Protein AF-A0A2H0FQJ5-F1 (afdb_monomer_lite)

Radius of gyration: 22.1 Å; chains: 1; bounding box: 60×19×73 Å

Sequence (142 aa):
MQPKHYFESTSKLEKLYFILNYQVGSLTLYAGLYFFPMLFLVILIGAEILFTPFIIYVLVLENKKGWIISFIILVLLPSVLILVFVSQYFMLILFPFYLYCFILRFEAKSWLTEKRARNELIMQKIRSENEKKNLENFIVLR

Secondary structure (DSSP, 8-state):
--HHHHHHHHHHHHHHHHHHHHHHHHGGGGGGGGT-HHHHHHHHHHHHHHHHHHHHHHHHHTT-HHHHHHHIIIIIHHHHHHHHH-GGGGGGGHHHHHHHHHHHHHHHHHHHHHHHHHHHHHHHHHHHHHHHHHHHHHHHT-

pLDDT: mean 81.73, std 8.46, range [49.94, 91.88]

Structure (mmCIF, N/CA/C/O backbone):
data_AF-A0A2H0FQJ5-F1
#
_entry.id   AF-A0A2H0FQJ5-F1
#
loop_
_atom_site.group_PDB
_atom_site.id
_atom_site.type_symbol
_atom_site.label_atom_id
_atom_site.label_alt_id
_atom_site.label_comp_id
_atom_site.label_asym_id
_atom_site.label_entity_id
_atom_site.label_seq_id
_atom_site.pdbx_PDB_ins_code
_atom_site.Cartn_x
_atom_site.Cartn_y
_atom_site.Cartn_z
_atom_site.occupancy
_atom_site.B_iso_or_equiv
_atom_site.auth_seq_id
_atom_site.auth_comp_id
_atom_site.auth_asym_id
_atom_site.auth_atom_id
_atom_site.pdbx_PDB_model_num
ATOM 1 N N . MET A 1 1 ? -25.257 -5.547 15.736 1.00 49.94 1 MET A N 1
ATOM 2 C CA . MET A 1 1 ? -24.118 -5.713 14.798 1.00 49.94 1 MET A CA 1
ATOM 3 C C . MET A 1 1 ? -22.876 -6.059 15.605 1.00 49.94 1 MET A C 1
ATOM 5 O O . MET A 1 1 ? -22.612 -5.373 16.581 1.00 49.94 1 MET A O 1
ATOM 9 N N . GLN A 1 2 ? -22.193 -7.166 15.296 1.00 51.84 2 GLN A N 1
ATOM 10 C CA . GLN A 1 2 ? -21.199 -7.756 16.203 1.00 51.84 2 GLN A CA 1
ATOM 11 C C . GLN A 1 2 ? -19.845 -7.013 16.196 1.00 51.84 2 GLN A C 1
ATOM 13 O O . GLN A 1 2 ? -19.318 -6.733 15.118 1.00 51.84 2 GLN A O 1
ATOM 18 N N . PRO A 1 3 ? -19.226 -6.777 17.371 1.00 59.97 3 PRO A N 1
ATOM 19 C CA . PRO A 1 3 ? -17.935 -6.087 17.503 1.00 59.97 3 PRO A CA 1
ATOM 20 C C . PRO A 1 3 ? -16.798 -6.786 16.736 1.00 59.97 3 PRO A C 1
ATOM 22 O O . PRO A 1 3 ? -15.869 -6.133 16.272 1.00 59.97 3 PRO A O 1
ATOM 25 N N . LYS A 1 4 ? -16.902 -8.104 16.525 1.00 61.19 4 LYS A N 1
ATOM 26 C CA . LYS A 1 4 ? -15.883 -8.939 15.870 1.00 61.19 4 LYS A CA 1
ATOM 27 C C . LYS A 1 4 ? -15.527 -8.481 14.446 1.00 61.19 4 LYS A C 1
ATOM 29 O O . LYS A 1 4 ? -14.355 -8.472 14.085 1.00 61.19 4 LYS A O 1
ATOM 34 N N . HIS A 1 5 ? -16.516 -8.031 13.670 1.00 60.12 5 HIS A N 1
ATOM 35 C CA . HIS A 1 5 ? -16.304 -7.584 12.288 1.00 60.12 5 HIS A CA 1
ATOM 36 C C . HIS A 1 5 ? -15.494 -6.272 12.210 1.00 60.12 5 HIS A C 1
ATOM 38 O O . HIS A 1 5 ? -14.726 -6.055 11.270 1.00 60.12 5 HIS A O 1
ATOM 44 N N . TYR A 1 6 ? -15.614 -5.400 13.219 1.00 63.62 6 TYR A N 1
ATOM 45 C CA . TYR A 1 6 ? -14.861 -4.143 13.277 1.00 63.62 6 TYR A CA 1
ATOM 46 C C . TYR A 1 6 ? -13.365 -4.399 13.473 1.00 63.62 6 TYR A C 1
ATOM 48 O O . TYR A 1 6 ? -12.555 -3.867 12.713 1.00 63.62 6 TYR A O 1
ATOM 56 N N . PHE A 1 7 ? -13.013 -5.274 14.421 1.00 65.25 7 PHE A N 1
ATOM 57 C CA . PHE A 1 7 ? -11.621 -5.612 14.737 1.00 65.25 7 PHE A CA 1
ATOM 58 C C . PHE A 1 7 ? -10.906 -6.361 13.605 1.00 65.25 7 PHE A C 1
ATOM 60 O O . PHE A 1 7 ? -9.726 -6.117 13.340 1.00 65.25 7 PHE A O 1
ATOM 67 N N . GLU A 1 8 ? -11.616 -7.242 12.896 1.00 71.69 8 GLU A N 1
ATOM 68 C CA . GLU A 1 8 ? -11.029 -7.995 11.785 1.00 71.69 8 GLU A CA 1
ATOM 69 C C . GLU A 1 8 ? -10.625 -7.074 10.625 1.00 71.69 8 GLU A C 1
ATOM 71 O O . GLU A 1 8 ? -9.536 -7.192 10.060 1.00 71.69 8 GLU A O 1
ATOM 76 N N . SER A 1 9 ? -11.478 -6.105 10.301 1.00 70.75 9 SER A N 1
ATOM 77 C CA . SER A 1 9 ? -11.210 -5.168 9.213 1.00 70.75 9 SER A CA 1
ATOM 78 C C . SER A 1 9 ? -10.101 -4.158 9.549 1.00 70.75 9 SER A C 1
ATOM 80 O O . SER A 1 9 ? -9.293 -3.834 8.681 1.00 70.75 9 SER A O 1
ATOM 82 N N . THR A 1 10 ? -9.972 -3.719 10.810 1.00 76.25 10 THR A N 1
ATOM 83 C CA . THR A 1 10 ? -8.807 -2.924 11.243 1.00 76.25 10 THR A CA 1
ATOM 84 C C . THR A 1 10 ? -7.504 -3.707 11.134 1.00 76.25 10 THR A C 1
ATOM 86 O O . THR A 1 10 ? -6.527 -3.164 10.632 1.00 76.25 10 THR A O 1
ATOM 89 N N . SER A 1 11 ? -7.490 -4.994 11.504 1.00 80.38 11 SER A N 1
ATOM 90 C CA . SER A 1 11 ? -6.290 -5.836 11.386 1.00 80.38 11 SER A CA 1
ATOM 91 C C . SER A 1 11 ? -5.817 -5.981 9.933 1.00 80.38 11 SER A C 1
ATOM 93 O O . SER A 1 11 ? -4.618 -5.942 9.656 1.00 80.38 11 SER A O 1
ATOM 95 N N . LYS A 1 12 ? -6.747 -6.112 8.979 1.00 82.75 12 LYS A N 1
ATOM 96 C CA . LYS A 1 12 ? -6.416 -6.210 7.546 1.00 82.75 12 LYS A CA 1
ATOM 97 C C . LYS A 1 12 ? -5.828 -4.903 6.996 1.00 82.75 12 LYS A C 1
ATOM 99 O O . LYS A 1 12 ? -4.844 -4.954 6.262 1.00 82.75 12 LYS A O 1
ATOM 104 N N . LEU A 1 13 ? -6.362 -3.749 7.402 1.00 81.12 13 LEU A N 1
ATOM 105 C CA . LEU A 1 13 ? -5.799 -2.429 7.082 1.00 81.12 13 LEU A CA 1
ATOM 106 C C . LEU A 1 13 ? -4.403 -2.217 7.681 1.00 81.12 13 LEU A C 1
ATOM 108 O O . LEU A 1 13 ? -3.527 -1.683 7.006 1.00 81.12 13 LEU A O 1
ATOM 112 N N . GLU A 1 14 ? -4.167 -2.665 8.916 1.00 84.25 14 GLU A N 1
ATOM 113 C CA . GLU A 1 14 ? -2.834 -2.606 9.534 1.00 84.25 14 GLU A CA 1
ATOM 114 C C . GLU A 1 14 ? -1.819 -3.440 8.755 1.00 84.25 14 GLU A C 1
ATOM 116 O O . GLU A 1 14 ? -0.717 -2.964 8.483 1.00 84.25 14 GLU A O 1
ATOM 121 N N . LYS A 1 15 ? -2.207 -4.649 8.327 1.00 84.50 15 LYS A N 1
ATOM 122 C CA . LYS A 1 15 ? -1.373 -5.496 7.463 1.00 84.50 15 LYS A CA 1
ATOM 123 C C . LYS A 1 15 ? -1.077 -4.823 6.124 1.00 84.50 15 LYS A C 1
ATOM 125 O O . LYS A 1 15 ? 0.071 -4.848 5.692 1.00 84.50 15 LYS A O 1
ATOM 130 N N . LEU A 1 16 ? -2.068 -4.186 5.496 1.00 83.69 16 LEU A N 1
ATOM 131 C CA . LEU A 1 16 ? -1.856 -3.413 4.269 1.00 83.69 16 LEU A CA 1
ATOM 132 C C . LEU A 1 16 ? -0.861 -2.273 4.490 1.00 83.69 16 LEU A C 1
ATOM 134 O O . LEU A 1 16 ? 0.091 -2.149 3.730 1.00 83.69 16 LEU A O 1
ATOM 138 N N . TYR A 1 17 ? -1.039 -1.469 5.536 1.00 83.75 17 TYR A N 1
ATOM 139 C CA . TYR A 1 17 ? -0.119 -0.375 5.844 1.00 83.75 17 TYR A CA 1
ATOM 140 C C . TYR A 1 17 ? 1.305 -0.878 6.128 1.00 83.75 17 TYR A C 1
ATOM 142 O O . TYR A 1 17 ? 2.277 -0.271 5.678 1.00 83.75 17 TYR A O 1
ATOM 150 N N . PHE A 1 18 ? 1.442 -2.007 6.826 1.00 83.38 18 PHE A N 1
ATOM 151 C CA . PHE A 1 18 ? 2.733 -2.646 7.072 1.00 83.38 18 PHE A CA 1
ATOM 152 C C . PHE A 1 18 ? 3.408 -3.100 5.770 1.00 83.38 18 PHE A C 1
ATOM 154 O O . PHE A 1 18 ? 4.579 -2.796 5.551 1.00 83.38 18 PHE A O 1
ATOM 161 N N . ILE A 1 19 ? 2.660 -3.754 4.878 1.00 83.00 19 ILE A N 1
ATOM 162 C CA . ILE A 1 19 ? 3.149 -4.180 3.560 1.00 83.00 19 ILE A CA 1
ATOM 163 C C . ILE A 1 19 ? 3.547 -2.968 2.712 1.00 83.00 19 ILE A C 1
ATOM 165 O O . ILE A 1 19 ? 4.638 -2.944 2.157 1.00 83.00 19 ILE A O 1
ATOM 169 N N . LEU A 1 20 ? 2.732 -1.911 2.683 1.00 81.25 20 LEU A N 1
ATOM 170 C CA . LEU A 1 20 ? 3.052 -0.682 1.950 1.00 81.25 20 LEU A CA 1
ATOM 171 C C . LEU A 1 20 ? 4.306 0.013 2.500 1.00 81.25 20 LEU A C 1
ATOM 173 O O . LEU A 1 20 ? 5.125 0.503 1.725 1.00 81.25 20 LEU A O 1
ATOM 177 N N . ASN A 1 21 ? 4.503 0.024 3.823 1.00 81.62 21 ASN A N 1
ATOM 178 C CA . ASN A 1 21 ? 5.750 0.499 4.430 1.00 81.62 21 ASN A CA 1
ATOM 179 C C . ASN A 1 21 ? 6.947 -0.346 4.000 1.00 81.62 21 ASN A C 1
ATOM 181 O O . ASN A 1 21 ? 8.005 0.217 3.729 1.00 81.62 21 ASN A O 1
ATOM 185 N N . TYR A 1 22 ? 6.789 -1.667 3.944 1.00 80.56 22 TYR A N 1
ATOM 186 C CA . TYR A 1 22 ? 7.839 -2.569 3.492 1.00 80.56 22 TYR A CA 1
ATOM 187 C C . TYR A 1 22 ? 8.192 -2.309 2.022 1.00 80.56 22 TYR A C 1
ATOM 189 O O . TYR A 1 22 ? 9.365 -2.134 1.710 1.00 80.56 22 TYR A O 1
ATOM 197 N N . GLN A 1 23 ? 7.191 -2.145 1.151 1.00 76.19 23 GLN A N 1
ATOM 198 C CA . GLN A 1 23 ? 7.370 -1.813 -0.266 1.00 76.19 23 GLN A CA 1
ATOM 199 C C . GLN A 1 23 ? 8.121 -0.488 -0.477 1.00 76.19 23 GLN A C 1
ATOM 201 O O . GLN A 1 23 ? 9.065 -0.406 -1.265 1.00 76.19 23 GLN A O 1
ATOM 206 N N . VAL A 1 24 ? 7.723 0.562 0.246 1.00 74.50 24 VAL A 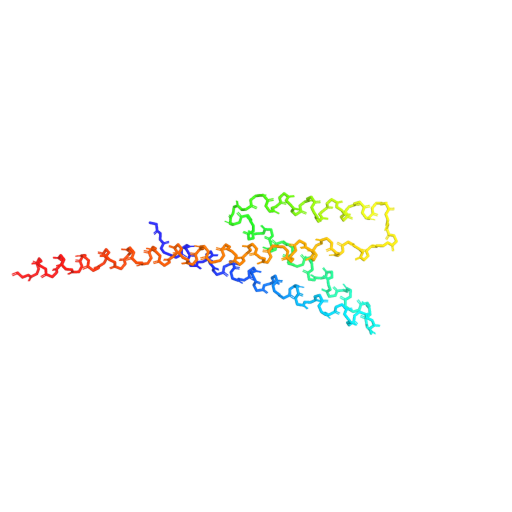N 1
ATOM 207 C CA . VAL A 1 24 ? 8.397 1.869 0.192 1.00 74.50 24 VAL A CA 1
ATOM 208 C C . VAL A 1 24 ? 9.778 1.801 0.852 1.00 74.50 24 VAL A C 1
ATOM 210 O O . VAL A 1 24 ? 10.693 2.504 0.444 1.00 74.50 24 VAL A O 1
ATOM 213 N N . GLY A 1 25 ? 9.972 0.929 1.840 1.00 71.25 25 GLY A N 1
ATOM 214 C CA . GLY A 1 25 ? 11.284 0.630 2.406 1.00 71.25 25 GLY A CA 1
ATOM 215 C C . GLY A 1 25 ? 12.200 -0.048 1.390 1.00 71.25 25 GLY A C 1
ATOM 216 O O . GLY A 1 25 ? 13.353 0.348 1.252 1.00 71.25 25 GLY A O 1
ATOM 217 N N . SER A 1 26 ? 11.691 -0.995 0.599 1.00 69.06 26 SER A N 1
ATOM 218 C CA . SER A 1 26 ? 12.461 -1.668 -0.456 1.00 69.06 26 SER A CA 1
ATOM 219 C C . SER A 1 26 ? 12.893 -0.749 -1.604 1.00 69.06 26 SER A C 1
ATOM 221 O O . SER A 1 26 ? 13.822 -1.093 -2.324 1.00 69.06 26 SER A O 1
ATOM 223 N N . LEU A 1 27 ? 12.337 0.460 -1.727 1.00 68.06 27 LEU A N 1
ATOM 224 C CA . LEU A 1 27 ? 12.900 1.498 -2.602 1.00 68.06 27 LEU A CA 1
ATOM 225 C C . LEU A 1 27 ? 14.321 1.900 -2.179 1.00 68.06 27 LEU A C 1
ATOM 227 O O . LEU A 1 27 ? 15.127 2.252 -3.027 1.00 68.06 27 LEU A O 1
ATOM 231 N N . THR A 1 28 ? 14.682 1.789 -0.897 1.00 67.44 28 THR A N 1
ATOM 232 C CA . THR A 1 28 ? 16.077 2.000 -0.459 1.00 67.44 28 THR A CA 1
ATOM 233 C C . THR A 1 28 ? 17.016 0.890 -0.941 1.00 67.44 28 THR A C 1
ATOM 235 O O . THR A 1 28 ? 18.203 1.133 -1.151 1.00 67.44 28 THR A O 1
ATOM 238 N N . LEU A 1 29 ? 16.479 -0.305 -1.220 1.00 64.12 29 LEU A N 1
ATOM 239 C CA . LEU A 1 29 ? 17.227 -1.420 -1.802 1.00 64.12 29 LEU A CA 1
ATOM 240 C C . LEU A 1 29 ? 17.540 -1.215 -3.292 1.00 64.12 29 LEU A C 1
ATOM 242 O O . LEU A 1 29 ? 18.361 -1.957 -3.828 1.00 64.12 29 LEU A O 1
ATOM 246 N N . TYR A 1 30 ? 16.992 -0.184 -3.951 1.00 66.50 30 TYR A N 1
ATOM 247 C CA . TYR A 1 30 ? 17.447 0.207 -5.293 1.00 66.50 30 TYR A CA 1
ATOM 248 C C . TYR A 1 30 ? 18.935 0.583 -5.318 1.00 66.50 30 TYR A C 1
ATOM 250 O O . TYR A 1 30 ? 19.582 0.408 -6.344 1.00 66.50 30 TYR A O 1
ATOM 258 N N . ALA A 1 31 ? 19.523 1.028 -4.203 1.00 67.50 31 ALA A N 1
ATOM 259 C CA . ALA A 1 31 ? 20.974 1.215 -4.125 1.00 67.50 31 ALA A CA 1
ATOM 260 C C . ALA A 1 31 ? 21.741 -0.120 -4.266 1.00 67.50 31 ALA A C 1
ATOM 262 O O . ALA A 1 31 ? 22.841 -0.157 -4.813 1.00 67.50 31 ALA A O 1
ATOM 263 N N . GLY A 1 32 ? 21.137 -1.234 -3.834 1.00 66.06 32 GLY A N 1
ATOM 264 C CA . GLY A 1 32 ? 21.680 -2.588 -3.965 1.00 66.06 32 GLY A CA 1
ATOM 265 C C . GLY A 1 32 ? 21.660 -3.140 -5.396 1.00 66.06 32 GLY A C 1
ATOM 266 O O . GLY A 1 32 ? 22.479 -4.003 -5.719 1.00 66.06 32 GLY A O 1
ATOM 267 N N . LEU A 1 33 ? 20.807 -2.599 -6.281 1.00 70.75 33 LEU A N 1
ATOM 268 C CA . LEU A 1 33 ? 20.799 -2.941 -7.712 1.00 70.75 33 LEU A CA 1
ATOM 269 C C . LEU A 1 33 ? 22.132 -2.616 -8.394 1.00 70.75 33 LEU A C 1
ATOM 271 O O . LEU A 1 33 ? 22.478 -3.276 -9.367 1.00 70.75 33 LEU A O 1
ATOM 275 N N . TYR A 1 34 ? 22.888 -1.641 -7.884 1.00 71.94 34 TYR A N 1
ATOM 276 C CA . TYR A 1 34 ? 24.208 -1.313 -8.420 1.00 71.94 34 TYR A CA 1
ATOM 277 C C . TYR A 1 34 ? 25.206 -2.471 -8.255 1.00 71.94 34 TYR A C 1
ATOM 279 O O . TYR A 1 34 ? 26.035 -2.705 -9.129 1.00 71.94 34 TYR A O 1
ATOM 287 N N . PHE A 1 35 ? 25.105 -3.219 -7.153 1.00 75.88 35 PHE A N 1
ATOM 288 C CA . PHE A 1 35 ? 26.030 -4.307 -6.833 1.00 75.88 35 PHE A CA 1
ATOM 289 C C . PHE A 1 35 ? 25.559 -5.662 -7.373 1.00 75.88 35 PHE A C 1
ATOM 291 O O . PHE A 1 35 ? 26.373 -6.441 -7.860 1.00 75.88 35 PHE A O 1
ATOM 298 N N . PHE A 1 36 ? 24.252 -5.945 -7.314 1.00 78.88 36 PHE A N 1
ATOM 299 C CA . PHE A 1 36 ? 23.680 -7.224 -7.756 1.00 78.88 36 PHE A CA 1
ATOM 300 C C . PHE A 1 36 ? 22.363 -7.024 -8.524 1.00 78.88 36 PHE A C 1
ATOM 302 O O . PHE A 1 36 ? 21.292 -7.389 -8.029 1.00 78.88 36 PHE A O 1
ATOM 309 N N . PRO A 1 37 ? 22.412 -6.472 -9.749 1.00 75.50 37 PRO A N 1
ATOM 310 C CA . PRO A 1 37 ? 21.221 -6.018 -10.462 1.00 75.50 37 PRO A CA 1
ATOM 311 C C . PRO A 1 37 ? 20.195 -7.131 -10.671 1.00 75.50 37 PRO A C 1
ATOM 313 O O . PRO A 1 37 ? 19.036 -6.946 -10.324 1.00 75.50 37 PRO A O 1
ATOM 316 N N . MET A 1 38 ? 20.613 -8.310 -11.147 1.00 76.56 38 MET A N 1
ATOM 317 C CA . MET A 1 38 ? 19.697 -9.421 -11.446 1.00 76.56 38 MET A CA 1
ATOM 318 C C . MET A 1 38 ? 18.974 -9.972 -10.211 1.00 76.56 38 MET A C 1
ATOM 320 O O . MET A 1 38 ? 17.772 -10.224 -10.268 1.00 76.56 38 MET A O 1
ATOM 324 N N . LEU A 1 39 ? 19.681 -10.141 -9.089 1.00 79.62 39 LEU A N 1
ATOM 325 C CA . LEU A 1 39 ? 19.097 -10.696 -7.865 1.00 79.62 39 LEU A CA 1
ATOM 326 C C . LEU A 1 39 ? 18.038 -9.753 -7.284 1.00 79.62 39 LEU A C 1
ATOM 328 O O . LEU A 1 39 ? 16.935 -10.185 -6.953 1.00 79.62 39 LEU A O 1
ATOM 332 N N . PHE A 1 40 ? 18.343 -8.456 -7.222 1.00 77.31 40 PHE A N 1
ATOM 333 C CA . PHE A 1 40 ? 17.390 -7.459 -6.744 1.00 77.31 40 PHE A CA 1
ATOM 334 C C . PHE A 1 40 ? 16.201 -7.293 -7.698 1.00 77.31 40 PHE A C 1
ATOM 336 O O . PHE A 1 40 ? 15.074 -7.190 -7.226 1.00 77.31 40 PHE A O 1
ATOM 343 N N . LEU A 1 41 ? 16.406 -7.354 -9.018 1.00 77.56 41 LEU A N 1
ATOM 344 C CA . LEU A 1 41 ? 15.316 -7.266 -10.000 1.00 77.56 41 LEU A CA 1
ATOM 345 C C . LEU A 1 41 ? 14.283 -8.390 -9.813 1.00 77.56 41 LEU A C 1
ATOM 347 O O . LEU A 1 41 ? 13.082 -8.125 -9.779 1.00 77.56 41 LEU A O 1
ATOM 351 N N . VAL A 1 42 ? 14.743 -9.630 -9.617 1.00 80.75 42 VAL A N 1
ATOM 352 C CA . VAL A 1 42 ? 13.863 -10.785 -9.360 1.00 80.75 42 VAL A CA 1
ATOM 353 C C . VAL A 1 42 ? 13.075 -10.607 -8.060 1.00 80.75 42 VAL A C 1
ATOM 355 O O . VAL A 1 42 ? 11.880 -10.901 -8.026 1.00 80.75 42 VAL A O 1
ATOM 358 N N . ILE A 1 43 ? 13.707 -10.084 -7.005 1.00 80.69 43 ILE A N 1
ATOM 359 C CA . ILE A 1 43 ? 13.036 -9.818 -5.724 1.00 80.69 43 ILE A CA 1
ATOM 360 C C . ILE A 1 43 ? 11.951 -8.744 -5.882 1.00 80.69 43 ILE A C 1
ATOM 362 O O . ILE A 1 43 ? 10.852 -8.920 -5.358 1.00 80.69 43 ILE A O 1
ATOM 366 N N . LEU A 1 44 ? 12.226 -7.655 -6.608 1.00 80.00 44 LEU A N 1
ATOM 367 C CA . LEU A 1 44 ? 11.265 -6.561 -6.803 1.00 80.00 44 LEU A CA 1
ATOM 368 C C . LEU A 1 44 ? 10.050 -7.013 -7.623 1.00 80.00 44 LEU A C 1
ATOM 370 O O . LEU A 1 44 ? 8.917 -6.790 -7.199 1.00 80.00 44 LEU A O 1
ATOM 374 N N . ILE A 1 45 ? 10.273 -7.718 -8.737 1.00 81.44 45 ILE A N 1
ATOM 375 C CA . ILE A 1 45 ? 9.185 -8.274 -9.559 1.00 81.44 45 ILE A CA 1
ATOM 376 C C . ILE A 1 45 ? 8.379 -9.304 -8.758 1.00 81.44 45 ILE A C 1
ATOM 378 O O . ILE A 1 45 ? 7.148 -9.286 -8.770 1.00 81.44 45 ILE A O 1
ATOM 382 N N . GLY A 1 46 ? 9.059 -10.193 -8.028 1.00 82.75 46 GLY A N 1
ATOM 383 C CA . GLY A 1 46 ? 8.401 -11.193 -7.188 1.00 82.75 46 GLY A CA 1
ATOM 384 C C . GLY A 1 46 ? 7.528 -10.555 -6.106 1.00 82.75 46 GLY A C 1
ATOM 385 O O . GLY A 1 46 ? 6.398 -10.991 -5.886 1.00 82.75 46 GLY A O 1
ATOM 386 N N . ALA A 1 47 ? 8.015 -9.484 -5.477 1.00 80.12 47 ALA A N 1
ATOM 387 C CA . ALA A 1 47 ? 7.244 -8.703 -4.522 1.00 80.12 47 ALA A CA 1
ATOM 388 C C . ALA A 1 47 ? 6.011 -8.071 -5.189 1.00 80.12 47 ALA A C 1
ATOM 390 O O . ALA A 1 47 ? 4.904 -8.208 -4.675 1.00 80.12 47 ALA A O 1
ATOM 391 N N . GLU A 1 48 ? 6.154 -7.422 -6.343 1.00 81.12 48 GLU A N 1
ATOM 392 C CA . GLU A 1 48 ? 5.027 -6.818 -7.062 1.00 81.12 48 GLU A CA 1
ATOM 393 C C . GLU A 1 48 ? 3.920 -7.836 -7.372 1.00 81.12 48 GLU A C 1
ATOM 395 O O . GLU A 1 48 ? 2.755 -7.600 -7.038 1.00 81.12 48 GLU A O 1
ATOM 400 N N . ILE A 1 49 ? 4.275 -9.001 -7.919 1.00 84.00 49 ILE A N 1
ATOM 401 C CA . ILE A 1 49 ? 3.313 -10.058 -8.262 1.00 84.00 49 ILE A CA 1
ATOM 402 C C . ILE A 1 49 ? 2.610 -10.598 -7.012 1.00 84.00 49 ILE A C 1
ATOM 404 O O . ILE A 1 49 ? 1.398 -10.814 -7.033 1.00 84.00 49 ILE A O 1
ATOM 408 N N . LEU A 1 50 ? 3.344 -10.800 -5.914 1.00 84.44 50 LEU A N 1
ATOM 409 C CA . LEU A 1 50 ? 2.788 -11.336 -4.670 1.00 84.44 50 LEU A CA 1
ATOM 410 C C . LEU A 1 50 ? 1.877 -10.322 -3.959 1.00 84.44 50 LEU A C 1
ATOM 412 O O . LEU A 1 50 ? 0.830 -10.682 -3.420 1.00 84.44 50 LEU A O 1
ATOM 416 N N . PHE A 1 51 ? 2.272 -9.050 -3.939 1.00 81.62 51 PHE A N 1
ATOM 417 C CA . PHE A 1 51 ? 1.604 -8.023 -3.141 1.00 81.62 51 PHE A CA 1
ATOM 418 C C . PHE A 1 51 ? 0.438 -7.345 -3.870 1.00 81.62 51 PHE A C 1
ATOM 420 O O . PHE A 1 51 ? -0.527 -6.950 -3.214 1.00 81.62 51 PHE A O 1
ATOM 427 N N . THR A 1 52 ? 0.453 -7.271 -5.202 1.00 86.00 52 THR A N 1
ATOM 428 C CA . THR A 1 52 ? -0.660 -6.730 -6.005 1.00 86.00 52 THR A CA 1
ATOM 429 C C . THR A 1 52 ? -2.027 -7.360 -5.684 1.00 86.00 52 THR A C 1
ATOM 431 O O . THR A 1 52 ? -2.958 -6.609 -5.375 1.00 86.00 52 THR A O 1
ATOM 434 N N . PRO A 1 53 ? -2.204 -8.700 -5.681 1.00 87.31 53 PRO A N 1
ATOM 435 C CA . PRO A 1 53 ? -3.501 -9.302 -5.373 1.00 87.31 53 PRO A CA 1
ATOM 436 C C . PRO A 1 53 ? -3.955 -9.003 -3.940 1.00 87.31 53 PRO A C 1
ATOM 438 O O . PRO A 1 53 ? -5.146 -8.801 -3.704 1.00 87.31 53 PRO A O 1
ATOM 441 N N . PHE A 1 54 ? -3.021 -8.905 -2.988 1.00 85.00 54 PHE A N 1
ATOM 442 C CA . PHE A 1 54 ? -3.342 -8.530 -1.613 1.00 85.00 54 PHE A CA 1
ATOM 443 C C . PHE A 1 54 ? -3.831 -7.076 -1.510 1.00 85.00 54 PHE A C 1
ATOM 445 O O . PHE A 1 54 ? -4.828 -6.811 -0.837 1.00 85.00 54 PHE A O 1
ATOM 452 N N . ILE A 1 55 ? -3.181 -6.141 -2.212 1.00 86.56 55 ILE A N 1
ATOM 453 C CA . ILE A 1 55 ? -3.605 -4.735 -2.271 1.00 86.56 55 ILE A CA 1
ATOM 454 C C . ILE A 1 55 ? -5.022 -4.634 -2.845 1.00 86.56 55 ILE A C 1
ATOM 456 O O . ILE A 1 55 ? -5.891 -4.015 -2.230 1.00 86.56 55 ILE A O 1
ATOM 460 N N . ILE A 1 56 ? -5.286 -5.297 -3.975 1.00 88.19 56 ILE A N 1
ATOM 461 C CA . ILE A 1 56 ? -6.611 -5.304 -4.611 1.00 88.19 56 ILE A CA 1
ATOM 462 C C . ILE A 1 56 ? -7.661 -5.903 -3.669 1.00 88.19 56 ILE A C 1
ATOM 464 O O . ILE A 1 56 ? -8.733 -5.322 -3.503 1.00 88.19 56 ILE A O 1
ATOM 468 N N . TYR A 1 57 ? -7.352 -7.019 -3.002 1.00 88.19 57 TYR A N 1
ATOM 469 C CA . TYR A 1 57 ? -8.254 -7.644 -2.034 1.00 88.19 57 TYR A CA 1
ATOM 470 C C . TYR A 1 57 ? -8.664 -6.678 -0.913 1.00 88.19 57 TYR A C 1
ATOM 472 O O . TYR A 1 57 ? -9.852 -6.553 -0.610 1.00 88.19 57 TYR A O 1
ATOM 480 N N . VAL A 1 58 ? -7.708 -5.954 -0.321 1.00 85.06 58 VAL A N 1
ATOM 481 C CA . VAL A 1 58 ? -8.012 -4.989 0.747 1.00 85.06 58 VAL A CA 1
ATOM 482 C C . VAL A 1 58 ? -8.798 -3.790 0.211 1.00 85.06 58 VAL A C 1
ATOM 484 O O . VAL A 1 58 ? -9.733 -3.338 0.869 1.00 85.06 58 VAL A O 1
ATOM 487 N N . LEU A 1 59 ? -8.496 -3.307 -0.997 1.00 87.69 59 LEU A N 1
ATOM 488 C CA . LEU A 1 59 ? -9.252 -2.221 -1.630 1.00 87.69 59 LEU A CA 1
ATOM 489 C C . LEU A 1 59 ? -10.718 -2.594 -1.883 1.00 87.69 59 LEU A C 1
ATOM 491 O O . LEU A 1 59 ? -11.608 -1.766 -1.669 1.00 87.69 59 LEU A O 1
ATOM 495 N N . VAL A 1 60 ? -10.976 -3.833 -2.308 1.00 88.69 60 VAL A N 1
ATOM 496 C CA . VAL A 1 60 ? -12.336 -4.362 -2.478 1.00 88.69 60 VAL A CA 1
ATOM 497 C C . VAL A 1 60 ? -13.038 -4.477 -1.125 1.00 88.69 60 VAL A C 1
ATOM 499 O O . VAL A 1 60 ? -14.182 -4.044 -1.000 1.00 88.69 60 VAL A O 1
ATOM 502 N N . LEU A 1 61 ? -12.350 -4.995 -0.102 1.00 85.19 61 LEU A N 1
ATOM 503 C CA . LEU A 1 61 ? -12.905 -5.155 1.243 1.00 85.19 61 LEU A CA 1
ATOM 504 C C . LEU A 1 61 ? -13.304 -3.815 1.879 1.00 85.19 61 LEU A C 1
ATOM 506 O O . LEU A 1 61 ? -14.366 -3.707 2.485 1.00 85.19 61 LEU A O 1
ATOM 510 N N . GLU A 1 62 ? -12.471 -2.788 1.722 1.00 83.56 62 GLU A N 1
ATOM 511 C CA . GLU A 1 62 ? -12.732 -1.436 2.235 1.00 83.56 62 GLU A CA 1
ATOM 512 C C . GLU A 1 62 ? -13.637 -0.607 1.300 1.00 83.56 62 GLU A C 1
ATOM 514 O O . GLU A 1 62 ? -13.865 0.581 1.538 1.00 83.56 62 GLU A O 1
ATOM 519 N N . ASN A 1 63 ? -14.166 -1.227 0.236 1.00 86.38 63 ASN A N 1
ATOM 520 C CA . ASN A 1 63 ? -15.043 -0.631 -0.775 1.00 86.38 63 ASN A CA 1
ATOM 521 C C . ASN A 1 63 ? -14.467 0.653 -1.409 1.00 86.38 63 ASN A C 1
ATOM 523 O O . ASN A 1 63 ? -15.189 1.578 -1.790 1.00 86.38 63 ASN A O 1
ATOM 527 N N . LYS A 1 64 ? -13.139 0.721 -1.545 1.00 87.12 64 LYS A N 1
ATOM 528 C CA . LYS A 1 64 ? -12.398 1.870 -2.081 1.00 87.12 64 LYS A CA 1
ATOM 529 C C . LYS A 1 64 ? -12.291 1.783 -3.608 1.00 87.12 64 LYS A C 1
ATOM 531 O O . LYS A 1 64 ? -11.201 1.778 -4.170 1.00 87.12 64 LYS A O 1
ATOM 536 N N . LYS A 1 65 ? -13.437 1.740 -4.300 1.00 85.75 65 LYS A N 1
ATOM 537 C CA . LYS A 1 65 ? -13.510 1.564 -5.769 1.00 85.75 65 LYS A CA 1
ATOM 538 C C . LYS A 1 65 ? -12.708 2.607 -6.558 1.00 85.75 65 LYS A C 1
ATOM 540 O O . LYS A 1 65 ? -12.099 2.260 -7.564 1.00 85.75 65 LYS A O 1
ATOM 545 N N . GLY A 1 66 ? -12.653 3.853 -6.075 1.00 88.69 66 GLY A N 1
ATOM 546 C CA . GLY A 1 66 ? -11.845 4.913 -6.691 1.00 88.69 66 GLY A CA 1
ATOM 547 C C . GLY A 1 66 ? -10.359 4.554 -6.777 1.00 88.69 66 GLY A C 1
ATOM 548 O O . GLY A 1 66 ? -9.743 4.753 -7.815 1.00 88.69 66 GLY A O 1
ATOM 549 N N . TRP A 1 67 ? -9.811 3.910 -5.743 1.00 90.75 67 TRP A N 1
ATOM 550 C CA . TRP A 1 67 ? -8.406 3.495 -5.705 1.00 90.75 67 TRP A CA 1
ATOM 551 C C . TRP A 1 67 ? -8.094 2.337 -6.646 1.00 90.75 67 TRP A C 1
ATOM 553 O O . TRP A 1 67 ? -6.987 2.270 -7.176 1.00 90.75 67 TRP A O 1
ATOM 563 N N . ILE A 1 68 ? -9.070 1.463 -6.899 1.00 89.81 68 ILE A N 1
ATOM 564 C CA . ILE A 1 68 ? -8.954 0.394 -7.900 1.00 89.81 68 ILE A CA 1
ATOM 565 C C . ILE A 1 68 ? -8.897 1.004 -9.307 1.00 89.81 68 ILE A C 1
ATOM 567 O O . ILE A 1 68 ? -8.054 0.623 -10.113 1.00 89.81 68 ILE A O 1
ATOM 571 N N . ILE A 1 69 ? -9.745 1.996 -9.594 1.00 91.69 69 ILE A N 1
ATOM 572 C CA . ILE A 1 69 ? -9.716 2.721 -10.874 1.00 91.69 69 ILE A CA 1
ATOM 573 C C . ILE A 1 69 ? -8.382 3.464 -11.034 1.00 91.69 69 ILE A C 1
ATOM 575 O O . ILE A 1 69 ? -7.747 3.369 -12.084 1.00 91.69 69 ILE A O 1
ATOM 579 N N . SER A 1 70 ? -7.905 4.134 -9.980 1.00 91.50 70 SER A N 1
ATOM 580 C CA . SER A 1 70 ? -6.590 4.781 -9.978 1.00 91.50 70 SER A CA 1
ATOM 581 C C . SER A 1 70 ? -5.451 3.792 -10.210 1.00 91.50 70 SER A C 1
ATOM 583 O O . SER A 1 70 ? -4.512 4.142 -10.909 1.00 91.50 70 SER A O 1
ATOM 585 N N . PHE A 1 71 ? -5.530 2.561 -9.693 1.00 89.88 71 PHE A N 1
ATOM 586 C CA . PHE A 1 71 ? -4.536 1.523 -9.979 1.00 89.88 71 PHE A CA 1
ATOM 587 C C . PHE A 1 71 ? -4.483 1.199 -11.477 1.00 89.88 71 PHE A C 1
ATOM 589 O O . PHE A 1 71 ? -3.409 1.148 -12.068 1.00 89.88 71 PHE A O 1
ATOM 596 N N . ILE A 1 72 ? -5.641 1.046 -12.123 1.00 90.19 72 ILE A N 1
ATOM 597 C CA . ILE A 1 72 ? -5.704 0.759 -13.562 1.00 90.19 72 ILE A CA 1
ATOM 598 C C . ILE A 1 72 ? -5.098 1.912 -14.372 1.00 90.19 72 ILE A C 1
ATOM 600 O O . ILE A 1 72 ? -4.307 1.674 -15.279 1.00 90.19 72 ILE A O 1
ATOM 604 N N . ILE A 1 73 ? -5.431 3.157 -14.031 1.00 91.88 73 ILE A N 1
ATOM 605 C CA . ILE A 1 73 ? -4.979 4.339 -14.779 1.00 91.88 73 ILE A CA 1
ATOM 606 C C . ILE A 1 73 ? -3.501 4.653 -14.522 1.00 91.88 73 ILE A C 1
ATOM 608 O O . ILE A 1 73 ? -2.787 5.004 -15.455 1.00 91.88 73 ILE A O 1
ATOM 612 N N . LEU A 1 74 ? -3.039 4.554 -13.274 1.00 89.25 74 LEU A N 1
ATOM 613 C CA . LEU A 1 74 ? -1.692 4.976 -12.876 1.00 89.25 74 LEU A CA 1
ATOM 614 C C . LEU A 1 74 ? -0.652 3.866 -12.952 1.00 89.25 74 LEU A C 1
ATOM 616 O O . LEU A 1 74 ? 0.526 4.184 -13.029 1.00 89.25 74 LEU A O 1
ATOM 620 N N . VAL A 1 75 ? -1.062 2.598 -12.909 1.00 89.19 75 VAL A N 1
ATOM 621 C CA . VAL A 1 75 ? -0.149 1.450 -12.974 1.00 89.19 75 VAL A CA 1
ATOM 622 C C . VAL A 1 75 ? -0.365 0.697 -14.273 1.00 89.19 75 VAL A C 1
ATOM 624 O 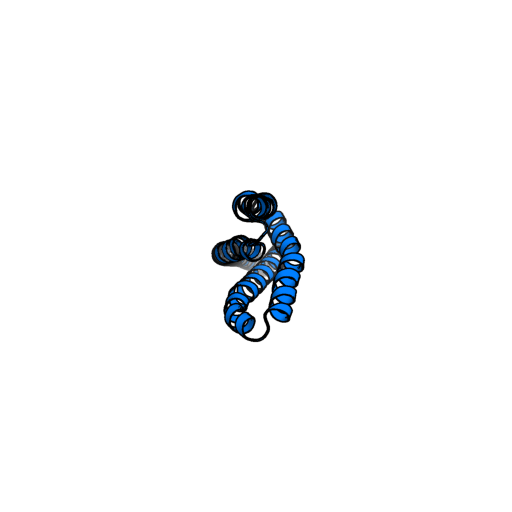O . VAL A 1 75 ? 0.520 0.646 -15.115 1.00 89.19 75 VAL A O 1
ATOM 627 N N . LEU A 1 76 ? -1.561 0.154 -14.481 1.00 89.00 76 LEU A N 1
ATOM 628 C CA . LEU A 1 76 ? -1.791 -0.812 -15.556 1.00 89.00 76 LEU A CA 1
ATOM 629 C C . LEU A 1 76 ? -1.661 -0.177 -16.951 1.00 89.00 76 LEU A C 1
ATOM 631 O O . LEU A 1 76 ? -0.992 -0.728 -17.821 1.00 89.00 76 LEU A O 1
ATOM 635 N N . LEU A 1 77 ? -2.238 1.008 -17.148 1.00 89.56 77 LEU A N 1
ATOM 636 C CA . LEU A 1 77 ? -2.187 1.748 -18.409 1.00 89.56 77 LEU A CA 1
ATOM 637 C C . LEU A 1 77 ? -0.753 2.162 -18.800 1.00 89.56 77 LEU A C 1
ATOM 639 O O . LEU A 1 77 ? -0.330 1.798 -19.900 1.00 89.56 77 LEU A O 1
ATOM 643 N N . PRO A 1 78 ? 0.039 2.850 -17.950 1.00 87.50 78 PRO A N 1
ATOM 644 C CA . PRO A 1 78 ? 1.421 3.176 -18.292 1.00 87.50 78 PRO A CA 1
ATOM 645 C C . PRO A 1 78 ? 2.298 1.931 -18.447 1.00 87.50 78 PRO A C 1
ATOM 647 O O . PRO A 1 78 ? 3.126 1.906 -19.352 1.00 87.50 78 PRO A O 1
ATOM 650 N N . SER A 1 79 ? 2.090 0.873 -17.658 1.00 86.88 79 SER A N 1
ATOM 651 C CA . SER A 1 79 ? 2.837 -0.383 -17.814 1.00 86.88 79 SER A CA 1
ATOM 652 C C . SER A 1 79 ? 2.600 -1.038 -19.177 1.00 86.88 79 SER A C 1
ATOM 654 O O . SER A 1 79 ? 3.554 -1.465 -19.827 1.00 86.88 79 SER A O 1
ATOM 656 N N . VAL A 1 80 ? 1.351 -1.063 -19.657 1.00 88.62 80 VAL A N 1
ATOM 657 C CA . VAL A 1 80 ? 1.019 -1.568 -21.001 1.00 88.62 80 VAL A CA 1
ATOM 658 C C . VAL A 1 80 ? 1.629 -0.681 -22.089 1.00 88.62 80 VAL A C 1
ATOM 660 O O . VAL A 1 80 ? 2.205 -1.204 -23.042 1.00 88.62 80 VAL A O 1
ATOM 663 N N . LEU A 1 81 ? 1.567 0.648 -21.944 1.00 88.31 81 LEU A N 1
ATOM 664 C CA . LEU A 1 81 ? 2.185 1.568 -22.905 1.00 88.31 81 LEU A CA 1
ATOM 665 C C . LEU A 1 81 ? 3.708 1.386 -22.982 1.00 88.31 81 LEU A C 1
ATOM 667 O O . LEU A 1 81 ? 4.255 1.337 -24.083 1.00 88.31 81 LEU A O 1
ATOM 671 N N . ILE A 1 82 ? 4.393 1.236 -21.844 1.00 87.25 82 ILE A N 1
ATOM 672 C CA . ILE A 1 82 ? 5.842 0.985 -21.809 1.00 87.25 82 ILE A CA 1
ATOM 673 C C . ILE A 1 82 ? 6.170 -0.336 -22.513 1.00 87.25 82 ILE A C 1
ATOM 675 O O . ILE A 1 82 ? 7.105 -0.384 -23.308 1.00 87.25 82 ILE A O 1
ATOM 679 N N . LEU A 1 83 ? 5.380 -1.387 -22.280 1.00 85.50 83 LEU A N 1
ATOM 680 C CA . LEU A 1 83 ? 5.614 -2.704 -22.873 1.00 85.50 83 LEU A CA 1
ATOM 681 C C . LEU A 1 83 ? 5.444 -2.705 -24.401 1.00 85.50 83 LEU A C 1
ATOM 683 O O . LEU A 1 83 ? 6.232 -3.344 -25.095 1.00 85.50 83 LEU A O 1
ATOM 687 N N . VAL A 1 84 ? 4.455 -1.973 -24.924 1.00 88.38 84 VAL A N 1
ATOM 688 C CA . VAL A 1 84 ? 4.169 -1.910 -26.369 1.00 88.38 84 VAL A CA 1
ATOM 689 C C . VAL A 1 84 ? 5.107 -0.953 -27.108 1.00 88.38 84 VAL A C 1
ATOM 691 O O . VAL A 1 84 ? 5.611 -1.298 -28.174 1.00 88.38 84 VAL A O 1
ATOM 694 N N . PHE A 1 85 ? 5.344 0.247 -26.572 1.00 87.12 85 PHE A N 1
ATOM 695 C CA . PHE A 1 85 ? 6.032 1.320 -27.302 1.00 87.12 85 PHE A CA 1
ATOM 696 C C . PHE A 1 85 ? 7.509 1.478 -26.938 1.00 87.12 85 PHE A C 1
ATOM 698 O O . PHE A 1 85 ? 8.273 2.033 -27.725 1.00 87.12 85 PHE A O 1
ATOM 705 N N . VAL A 1 86 ? 7.922 1.034 -25.748 1.00 84.75 86 VAL A N 1
ATOM 706 C CA . VAL A 1 86 ? 9.252 1.338 -25.200 1.00 84.75 86 VAL A CA 1
ATOM 707 C C . VAL A 1 86 ? 9.860 0.125 -24.483 1.00 84.75 86 VAL A C 1
ATOM 709 O O . VAL A 1 86 ? 10.478 0.248 -23.427 1.00 84.75 86 VAL A O 1
ATOM 712 N N . SER A 1 87 ? 9.709 -1.059 -25.088 1.00 76.56 87 SER A N 1
ATOM 713 C CA . SER A 1 87 ? 10.077 -2.371 -24.522 1.00 76.56 87 SER A CA 1
ATOM 714 C C . SER A 1 87 ? 11.522 -2.470 -24.012 1.00 76.56 87 SER A C 1
ATOM 716 O O . SER A 1 87 ? 11.796 -3.185 -23.048 1.00 76.56 87 SER A O 1
ATOM 718 N N . GLN A 1 88 ? 12.441 -1.695 -24.596 1.00 81.44 88 GLN A N 1
ATOM 719 C CA . GLN A 1 88 ? 13.837 -1.583 -24.156 1.00 81.44 88 GLN A CA 1
ATOM 720 C C . GLN A 1 88 ? 14.006 -1.008 -22.735 1.00 81.44 88 GLN A C 1
ATOM 722 O O . GLN A 1 88 ? 15.037 -1.229 -22.106 1.00 81.44 88 GLN A O 1
ATOM 727 N N . TYR A 1 89 ? 12.990 -0.327 -22.192 1.00 79.94 89 TYR A N 1
ATOM 728 C CA . TYR A 1 89 ? 12.981 0.212 -20.830 1.00 79.94 89 TYR A CA 1
ATOM 729 C C . TYR A 1 89 ? 11.982 -0.511 -19.923 1.00 79.94 89 TYR A C 1
ATOM 731 O O . TYR A 1 89 ? 11.301 0.118 -19.114 1.00 79.94 89 TYR A O 1
ATOM 739 N N . PHE A 1 90 ? 11.905 -1.840 -20.011 1.00 74.31 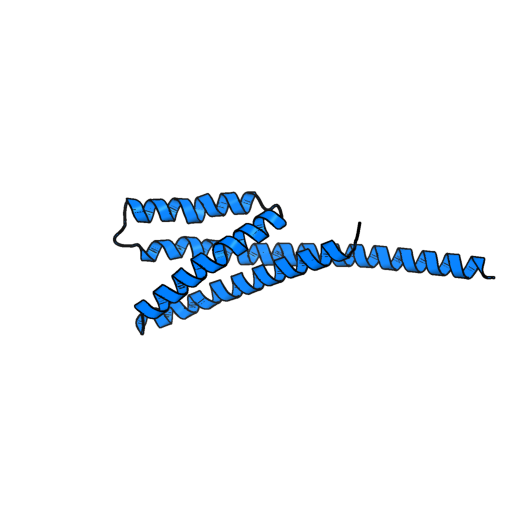90 PHE A N 1
ATOM 740 C CA . PHE A 1 90 ? 11.023 -2.654 -19.165 1.00 74.31 90 PHE A CA 1
ATOM 741 C C . PHE A 1 90 ? 11.177 -2.372 -17.657 1.00 74.31 90 PHE A C 1
ATOM 743 O O . PHE A 1 90 ? 10.211 -2.486 -16.913 1.00 74.31 90 PHE A O 1
ATOM 750 N N . MET A 1 91 ? 12.355 -1.935 -17.190 1.00 74.00 91 MET A N 1
ATOM 751 C CA . MET A 1 91 ? 12.557 -1.558 -15.784 1.00 74.00 91 MET A CA 1
ATOM 752 C C . MET A 1 91 ? 11.724 -0.339 -15.347 1.00 74.00 91 MET A C 1
ATOM 754 O O . MET A 1 91 ? 11.435 -0.199 -14.159 1.00 74.00 91 MET A O 1
ATOM 758 N N . LEU A 1 92 ? 11.302 0.526 -16.279 1.00 79.62 92 LEU A N 1
ATOM 759 C CA . LEU A 1 92 ? 10.440 1.675 -15.983 1.00 79.62 92 LEU A CA 1
ATOM 760 C C . LEU A 1 92 ? 9.018 1.263 -15.591 1.00 79.62 92 LEU A C 1
ATOM 762 O O . LEU A 1 92 ? 8.323 2.068 -14.981 1.00 79.62 92 LEU A O 1
ATOM 766 N N . ILE A 1 93 ? 8.600 0.025 -15.880 1.00 82.62 93 ILE A N 1
ATOM 767 C CA . ILE A 1 93 ? 7.289 -0.524 -15.489 1.00 82.62 93 ILE A CA 1
ATOM 768 C C . ILE A 1 93 ? 7.133 -0.562 -13.963 1.00 82.62 93 ILE A C 1
ATOM 770 O O . ILE A 1 93 ? 6.035 -0.370 -13.449 1.00 82.62 93 ILE A O 1
ATOM 774 N N . LEU A 1 94 ? 8.236 -0.731 -13.229 1.00 80.19 94 LEU A N 1
ATOM 775 C CA . LEU A 1 94 ? 8.222 -0.780 -11.766 1.00 80.19 94 LEU A CA 1
ATOM 776 C C . LEU A 1 94 ? 7.877 0.587 -11.154 1.00 80.19 94 LEU A C 1
ATOM 778 O O . LEU A 1 94 ? 7.199 0.673 -10.132 1.00 80.19 94 LEU A O 1
ATOM 782 N N . PHE A 1 95 ? 8.322 1.676 -11.784 1.00 83.19 95 PHE A N 1
ATOM 783 C CA . PHE A 1 95 ? 8.166 3.031 -11.258 1.00 83.19 95 PHE A CA 1
ATOM 784 C C . PHE A 1 95 ? 6.707 3.423 -10.941 1.00 83.19 95 PHE A C 1
ATOM 786 O O . PHE A 1 95 ? 6.449 3.822 -9.800 1.00 83.19 95 PHE A O 1
ATOM 793 N N . PRO A 1 96 ? 5.734 3.301 -11.870 1.00 86.75 96 PRO A N 1
ATOM 794 C CA . PRO A 1 96 ? 4.342 3.641 -11.587 1.00 86.75 96 PRO A CA 1
ATOM 795 C C . PRO A 1 96 ? 3.733 2.787 -10.467 1.00 86.75 96 PRO A C 1
ATOM 797 O O . PRO A 1 96 ? 2.972 3.313 -9.654 1.00 86.75 96 PRO A O 1
ATOM 800 N N . PHE A 1 97 ? 4.100 1.504 -10.365 1.00 86.31 97 PHE A N 1
ATOM 801 C CA . PHE A 1 97 ? 3.648 0.635 -9.277 1.00 86.31 97 PHE A CA 1
ATOM 802 C C . PHE A 1 97 ? 4.145 1.130 -7.912 1.00 86.31 97 PHE A C 1
ATOM 804 O O . PHE A 1 97 ? 3.347 1.340 -6.995 1.00 86.31 97 PHE A O 1
ATOM 811 N N . TYR A 1 98 ? 5.447 1.399 -7.779 1.00 84.00 98 TYR A N 1
ATOM 812 C CA . TYR A 1 98 ? 6.018 1.917 -6.532 1.00 84.00 98 TYR A CA 1
ATOM 813 C C . TYR A 1 98 ? 5.453 3.289 -6.157 1.00 84.00 98 TYR A C 1
ATOM 815 O O . TYR A 1 98 ? 5.171 3.535 -4.980 1.00 84.00 98 TYR A O 1
ATOM 823 N N . LEU A 1 99 ? 5.235 4.165 -7.142 1.00 86.38 99 LEU A N 1
ATOM 824 C CA . LEU A 1 99 ? 4.599 5.463 -6.929 1.00 86.38 99 LEU A CA 1
ATOM 825 C C . LEU A 1 99 ? 3.167 5.300 -6.405 1.00 86.38 99 LEU A C 1
ATOM 827 O O . LEU A 1 99 ? 2.779 5.956 -5.438 1.00 86.38 99 LEU A O 1
ATOM 831 N N . TYR A 1 100 ? 2.394 4.387 -6.991 1.00 89.00 100 TYR A N 1
ATOM 832 C CA . TYR A 1 100 ? 1.051 4.075 -6.521 1.00 89.00 100 TYR A CA 1
ATOM 833 C C . TYR A 1 100 ? 1.061 3.535 -5.084 1.00 89.00 100 TYR A C 1
ATOM 835 O O . TYR A 1 100 ? 0.307 4.027 -4.244 1.00 89.00 100 TYR A O 1
ATOM 843 N N . CYS A 1 101 ? 1.946 2.585 -4.760 1.00 86.81 101 CYS A N 1
ATOM 844 C CA . CYS A 1 101 ? 2.101 2.071 -3.396 1.00 86.81 101 CYS A CA 1
ATOM 845 C C . CYS A 1 101 ? 2.464 3.180 -2.398 1.00 86.81 101 CYS A C 1
ATOM 847 O O . CYS A 1 101 ? 1.950 3.197 -1.278 1.00 86.81 101 CYS A O 1
ATOM 849 N N . PHE A 1 102 ? 3.318 4.124 -2.799 1.00 85.50 102 PHE A N 1
ATOM 850 C CA . PHE A 1 102 ? 3.688 5.267 -1.973 1.00 85.50 102 PHE A CA 1
ATOM 851 C C . PHE A 1 102 ? 2.491 6.170 -1.666 1.00 85.50 102 PHE A C 1
ATOM 853 O O . PHE A 1 102 ? 2.282 6.526 -0.509 1.00 85.50 102 PHE A O 1
ATOM 860 N N . ILE A 1 103 ? 1.671 6.498 -2.665 1.00 88.56 103 ILE A N 1
ATOM 861 C CA . ILE A 1 103 ? 0.458 7.302 -2.464 1.00 88.56 103 ILE A CA 1
ATOM 862 C C . ILE A 1 103 ? -0.542 6.535 -1.589 1.00 88.56 103 ILE A C 1
ATOM 864 O O . ILE A 1 103 ? -1.045 7.067 -0.596 1.00 88.56 103 ILE A O 1
ATOM 868 N N . LEU A 1 104 ? -0.779 5.259 -1.907 1.00 88.62 104 LEU A N 1
ATOM 869 C CA . LEU A 1 104 ? -1.720 4.410 -1.184 1.00 88.62 104 LEU A CA 1
ATOM 870 C C . LEU A 1 104 ? -1.344 4.269 0.298 1.00 88.62 104 LEU A C 1
ATOM 872 O O . LEU A 1 104 ? -2.224 4.142 1.142 1.00 88.62 104 LEU A O 1
ATOM 876 N N . ARG A 1 105 ? -0.055 4.341 0.647 1.00 86.75 105 ARG A N 1
ATOM 877 C CA . ARG A 1 105 ? 0.423 4.323 2.037 1.00 86.75 105 ARG A CA 1
ATOM 878 C C . ARG A 1 105 ? -0.148 5.471 2.874 1.00 86.75 105 ARG A C 1
ATOM 880 O O . ARG A 1 105 ? -0.534 5.241 4.022 1.00 86.75 105 ARG A O 1
ATOM 887 N N . PHE A 1 106 ? -0.181 6.693 2.340 1.00 85.62 106 PHE A N 1
ATOM 888 C CA . PHE A 1 106 ? -0.719 7.853 3.067 1.00 85.62 106 PHE A CA 1
ATOM 889 C C . PHE A 1 106 ? -2.212 7.700 3.326 1.00 85.62 106 PHE A C 1
ATOM 891 O O . PHE A 1 106 ? -2.700 7.975 4.421 1.00 85.62 106 PHE A O 1
ATOM 898 N N . GLU A 1 107 ? -2.917 7.182 2.334 1.00 89.19 107 GLU A N 1
ATOM 899 C CA . GLU A 1 107 ? -4.355 6.966 2.393 1.00 89.19 107 GLU A CA 1
ATOM 900 C C . GLU A 1 107 ? -4.718 5.795 3.299 1.00 89.19 107 GLU A C 1
ATOM 902 O O . GLU A 1 107 ? -5.568 5.940 4.173 1.00 89.19 107 GLU A O 1
ATOM 907 N N . ALA A 1 108 ? -3.978 4.688 3.232 1.00 87.31 108 ALA A N 1
ATOM 908 C CA . ALA A 1 108 ? -4.109 3.577 4.167 1.00 87.31 108 ALA A CA 1
ATOM 909 C C . ALA A 1 108 ? -3.911 4.029 5.623 1.00 87.31 108 ALA A C 1
ATOM 911 O O . ALA A 1 108 ? -4.653 3.596 6.507 1.00 87.31 108 ALA A O 1
ATOM 912 N N . LYS A 1 109 ? -2.959 4.938 5.884 1.00 86.25 109 LYS A N 1
ATOM 913 C CA . LYS A 1 109 ? -2.772 5.544 7.211 1.00 86.25 109 LYS A CA 1
ATOM 914 C C . LYS A 1 109 ? -3.990 6.370 7.631 1.00 86.25 109 LYS A C 1
ATOM 916 O O . LYS A 1 109 ? -4.436 6.239 8.768 1.00 86.25 109 LYS A O 1
ATOM 921 N N . SER A 1 110 ? -4.529 7.190 6.729 1.00 87.88 110 SER A N 1
ATOM 922 C CA . SER A 1 110 ? -5.739 7.983 6.979 1.00 87.88 110 SER A CA 1
ATOM 923 C C . SER A 1 110 ? -6.936 7.090 7.324 1.00 87.88 110 SER A C 1
ATOM 925 O O . SER A 1 110 ? -7.570 7.271 8.365 1.00 87.88 110 SER A O 1
ATOM 927 N N . TRP A 1 111 ? -7.176 6.044 6.526 1.00 89.25 111 TRP A N 1
ATOM 928 C CA . TRP A 1 111 ? -8.265 5.089 6.752 1.00 89.25 111 TRP A CA 1
ATOM 929 C C . TRP A 1 111 ? -8.103 4.349 8.076 1.00 89.25 111 TRP A C 1
ATOM 931 O O . TRP A 1 111 ? -9.086 4.126 8.779 1.00 89.25 111 TRP A O 1
ATOM 941 N N . LEU A 1 112 ? -6.871 3.993 8.450 1.00 87.62 112 LEU A N 1
ATOM 942 C CA . LEU A 1 112 ? -6.591 3.368 9.737 1.00 87.62 112 LEU A CA 1
ATOM 943 C C . LEU A 1 112 ? -6.965 4.292 10.904 1.00 87.62 112 LEU A C 1
ATOM 945 O O . LEU A 1 112 ? -7.624 3.851 11.847 1.00 87.62 112 LEU A O 1
ATOM 949 N N . THR A 1 113 ? -6.569 5.564 10.838 1.00 88.38 113 THR A N 1
ATOM 950 C CA . THR A 1 113 ? -6.878 6.557 11.874 1.00 88.38 113 THR A CA 1
ATOM 951 C C . THR A 1 113 ? -8.383 6.788 11.995 1.00 88.38 113 THR A C 1
ATOM 953 O O . THR A 1 113 ? -8.916 6.735 13.104 1.00 88.38 113 THR A O 1
ATOM 956 N N . GLU A 1 114 ? -9.087 6.964 10.875 1.00 87.38 114 GLU A N 1
ATOM 957 C CA . GLU A 1 114 ? -10.546 7.134 10.858 1.00 87.38 114 GLU A CA 1
ATOM 958 C C . GLU A 1 114 ? -11.254 5.925 11.487 1.00 87.38 114 GLU A C 1
ATOM 960 O O . GLU A 1 114 ? -12.170 6.059 12.305 1.00 87.38 114 GLU A O 1
ATOM 965 N N . LYS A 1 115 ? -10.794 4.719 11.150 1.00 84.88 115 LYS A N 1
ATOM 966 C CA . LYS A 1 115 ? -11.396 3.475 11.623 1.00 84.88 115 LYS A CA 1
ATOM 967 C C . LYS A 1 115 ? -11.141 3.225 13.105 1.00 84.88 115 LYS A C 1
ATOM 969 O O . LYS A 1 115 ? -12.050 2.772 13.798 1.00 84.88 115 LYS A O 1
ATOM 974 N N . ARG A 1 116 ? -9.950 3.564 13.610 1.00 85.81 116 ARG A N 1
ATOM 975 C CA . ARG A 1 116 ? -9.651 3.538 15.050 1.00 85.81 116 ARG A CA 1
ATOM 976 C C . ARG A 1 116 ? -10.548 4.504 15.818 1.00 85.81 116 ARG A C 1
ATOM 978 O O . ARG A 1 116 ? -11.205 4.067 16.757 1.00 85.81 116 ARG A O 1
ATOM 985 N N . ALA A 1 117 ? -10.681 5.746 15.352 1.00 87.00 117 ALA A N 1
ATOM 986 C CA . ALA A 1 117 ? -11.560 6.733 15.979 1.00 87.00 117 ALA A CA 1
ATOM 987 C C . ALA A 1 117 ? -13.026 6.262 16.009 1.00 87.00 117 ALA A C 1
ATOM 989 O O . ALA A 1 117 ? -13.698 6.328 17.039 1.00 87.00 117 ALA A O 1
ATOM 990 N N . ARG A 1 118 ? -13.528 5.698 14.901 1.00 86.69 118 ARG A N 1
ATOM 991 C CA . ARG A 1 118 ? -14.881 5.124 14.850 1.00 86.69 118 ARG A CA 1
ATOM 992 C C . ARG A 1 118 ? -15.048 3.950 15.821 1.00 86.69 118 ARG A C 1
ATOM 994 O O . ARG A 1 118 ? -16.086 3.856 16.477 1.00 86.69 118 ARG A O 1
ATOM 1001 N N . ASN A 1 119 ? -14.059 3.066 15.922 1.00 84.75 119 ASN A N 1
ATOM 1002 C CA . ASN A 1 119 ? -14.106 1.928 16.840 1.00 84.75 119 ASN A CA 1
ATOM 1003 C C . ASN A 1 119 ? -14.101 2.374 18.308 1.00 84.75 119 ASN A C 1
ATOM 1005 O O . ASN A 1 119 ? -14.853 1.818 19.106 1.00 84.75 119 ASN A O 1
ATOM 1009 N N . GLU A 1 120 ? -13.324 3.396 18.662 1.00 87.31 120 GLU A N 1
ATOM 1010 C CA . GLU A 1 120 ? -13.318 3.979 20.008 1.00 87.31 120 GLU A CA 1
ATOM 1011 C C . GLU A 1 120 ? -14.693 4.541 20.390 1.00 87.31 120 GLU A C 1
ATOM 1013 O O . GLU A 1 120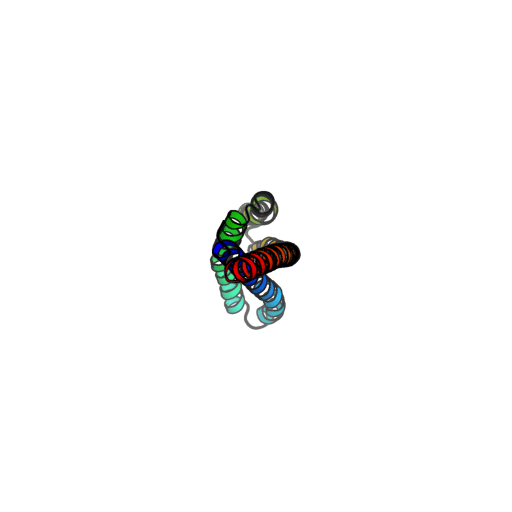 ? -15.203 4.234 21.468 1.00 87.31 120 GLU A O 1
ATOM 1018 N N . LEU A 1 121 ? -15.355 5.265 19.479 1.00 88.31 121 LEU A N 1
ATOM 1019 C CA . LEU A 1 121 ? -16.712 5.782 19.697 1.00 88.31 121 LEU A CA 1
ATOM 1020 C C . LEU A 1 121 ? -17.743 4.663 19.900 1.00 88.31 121 LEU A C 1
ATOM 1022 O O . LEU A 1 121 ? -18.627 4.769 20.752 1.00 88.31 121 LEU A O 1
ATOM 1026 N N . ILE A 1 122 ? -17.641 3.575 19.133 1.00 88.00 122 ILE A N 1
ATOM 1027 C CA . ILE A 1 122 ? -18.522 2.410 19.294 1.00 88.00 122 ILE A CA 1
ATOM 1028 C C . ILE A 1 122 ? -18.274 1.739 20.650 1.00 88.00 122 ILE A C 1
ATOM 1030 O O . ILE A 1 122 ? -19.230 1.412 21.352 1.00 88.00 122 ILE A O 1
ATOM 1034 N N . MET A 1 123 ? -17.013 1.578 21.057 1.00 84.50 123 MET A N 1
ATOM 1035 C CA . MET A 1 123 ? -16.661 0.982 22.349 1.00 84.50 123 MET A CA 1
ATOM 1036 C C . MET A 1 123 ? -17.143 1.833 23.528 1.00 84.50 123 MET A C 1
ATOM 1038 O O . MET A 1 123 ? -17.629 1.280 24.514 1.00 84.50 123 MET A O 1
ATOM 1042 N N . GLN A 1 124 ? -17.085 3.162 23.424 1.00 88.62 124 GLN A N 1
ATOM 1043 C CA . GLN A 1 124 ? -17.652 4.064 24.430 1.00 88.62 124 GLN A CA 1
ATOM 1044 C C . GLN A 1 124 ? -19.177 3.919 24.543 1.00 88.62 124 GLN A C 1
ATOM 1046 O O . GLN A 1 124 ? -19.707 3.835 25.653 1.00 88.62 124 GLN A O 1
ATOM 1051 N N . LYS A 1 125 ? -19.892 3.812 23.414 1.00 88.25 125 LYS A N 1
ATOM 1052 C CA . LYS A 1 125 ? -21.342 3.554 23.423 1.00 88.25 125 LYS A CA 1
ATOM 1053 C C . LYS A 1 125 ? -21.681 2.215 24.078 1.00 88.25 125 LYS A C 1
ATOM 1055 O O . LYS A 1 125 ? -22.524 2.179 24.962 1.00 88.25 125 LYS A O 1
ATOM 1060 N N . ILE A 1 126 ? -20.967 1.144 23.731 1.00 88.12 126 ILE A N 1
ATOM 1061 C CA . ILE A 1 126 ? -21.177 -0.179 24.342 1.00 88.12 126 ILE A CA 1
ATOM 1062 C C . ILE A 1 126 ? -20.891 -0.143 25.851 1.00 88.12 126 ILE A C 1
ATOM 1064 O O . ILE A 1 126 ? -21.641 -0.726 26.632 1.00 88.12 126 ILE A O 1
ATOM 1068 N N . ARG A 1 127 ? -19.829 0.553 26.284 1.00 87.69 127 ARG A N 1
ATOM 1069 C CA . ARG A 1 127 ? -19.490 0.686 27.708 1.00 87.69 127 ARG A CA 1
ATOM 1070 C C . ARG A 1 127 ? -20.588 1.425 28.478 1.00 87.69 127 ARG A C 1
ATOM 1072 O O . ARG A 1 127 ? -21.044 0.912 29.492 1.00 87.69 127 ARG A O 1
ATOM 1079 N N . SER A 1 128 ? -21.065 2.556 27.956 1.00 89.19 128 SER A N 1
ATOM 1080 C CA . SER A 1 128 ? -22.151 3.319 28.591 1.00 89.19 128 SER A CA 1
ATOM 1081 C C . SER A 1 128 ? -23.491 2.570 28.622 1.00 89.19 128 SER A C 1
ATOM 1083 O O . SER A 1 128 ? -24.215 2.659 29.610 1.00 89.19 128 SER A O 1
ATOM 1085 N N . GLU A 1 129 ? -23.826 1.786 27.592 1.00 89.19 129 GLU A N 1
ATOM 1086 C CA . GLU A 1 129 ? -25.017 0.922 27.608 1.00 89.19 129 GLU A CA 1
ATOM 1087 C C . GLU A 1 129 ? -24.906 -0.208 28.640 1.00 89.19 129 GLU A C 1
ATOM 1089 O O . GLU A 1 129 ? -25.874 -0.492 29.347 1.00 89.19 129 GLU A O 1
ATOM 1094 N N . ASN A 1 130 ? -23.735 -0.837 28.765 1.00 88.19 130 ASN A N 1
ATOM 1095 C CA . ASN A 1 130 ? -23.503 -1.877 29.768 1.00 88.19 130 ASN A CA 1
ATOM 1096 C C . ASN A 1 130 ? -23.528 -1.322 31.199 1.00 88.19 130 ASN A C 1
ATOM 1098 O O . ASN A 1 130 ? -24.072 -1.971 32.087 1.00 88.19 130 ASN A O 1
ATOM 1102 N N . GLU A 1 131 ? -22.985 -0.124 31.429 1.00 87.94 131 GLU A N 1
ATOM 1103 C CA . GLU A 1 131 ? -23.069 0.555 32.728 1.00 87.94 131 GLU A CA 1
ATOM 1104 C C . GLU A 1 131 ? -24.523 0.853 33.112 1.00 87.94 131 GLU A C 1
ATOM 1106 O O . GLU A 1 131 ? -24.927 0.543 34.231 1.00 87.94 131 GLU A O 1
ATOM 1111 N N . LYS A 1 132 ? -25.342 1.354 32.176 1.00 87.62 132 LYS A N 1
ATOM 1112 C CA . LYS A 1 132 ? -26.781 1.567 32.409 1.00 87.62 132 LYS A CA 1
ATOM 1113 C C . LYS A 1 132 ? -27.514 0.272 32.756 1.00 87.62 132 LYS A C 1
ATOM 1115 O O . LYS A 1 132 ? -28.223 0.237 33.755 1.00 87.62 132 LYS A O 1
ATOM 1120 N N . LYS A 1 133 ? -27.295 -0.805 31.994 1.00 85.31 133 LYS A N 1
ATOM 1121 C CA . LYS A 1 133 ? -27.901 -2.120 32.276 1.00 85.31 133 LYS A CA 1
ATOM 1122 C C . LYS A 1 133 ? -27.478 -2.685 33.630 1.00 85.31 133 LYS A C 1
ATOM 1124 O O . LYS A 1 133 ? -28.295 -3.271 34.330 1.00 85.31 133 LYS A O 1
ATOM 1129 N N . ASN A 1 134 ? -26.213 -2.513 34.012 1.00 85.75 134 ASN A N 1
ATOM 1130 C CA . ASN A 1 134 ? -25.733 -2.940 35.324 1.00 85.75 134 ASN A CA 1
ATOM 1131 C C . ASN A 1 134 ? -26.403 -2.156 36.457 1.00 85.75 134 ASN A C 1
ATOM 1133 O O . ASN A 1 134 ? -26.775 -2.759 37.459 1.00 85.75 134 ASN A O 1
ATOM 1137 N N . LEU A 1 135 ? -26.592 -0.843 36.293 1.00 86.06 135 LEU A N 1
ATOM 1138 C CA . LEU A 1 135 ? -27.316 -0.017 37.261 1.00 86.06 135 LEU A CA 1
ATOM 1139 C C . LEU A 1 135 ? -28.790 -0.430 37.370 1.00 86.06 135 LEU A C 1
ATOM 1141 O O . LEU A 1 135 ? -29.284 -0.600 38.479 1.00 86.06 135 LEU A O 1
ATOM 1145 N N . GLU A 1 136 ? -29.473 -0.650 36.245 1.00 83.50 136 GLU A N 1
ATOM 1146 C CA . GLU A 1 136 ? -30.860 -1.138 36.226 1.00 83.50 136 GLU A CA 1
ATOM 1147 C C . GLU A 1 136 ? -30.992 -2.499 36.923 1.00 83.50 136 GLU A C 1
ATOM 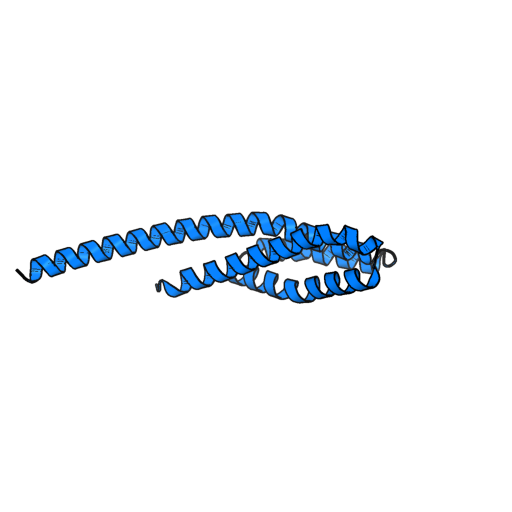1149 O O . GLU A 1 136 ? -31.837 -2.660 37.801 1.00 83.50 136 GLU A O 1
ATOM 1154 N N . ASN A 1 137 ? -30.108 -3.454 36.618 1.00 79.19 137 ASN A N 1
ATOM 1155 C CA . ASN A 1 137 ? -30.092 -4.760 37.282 1.00 79.19 137 ASN A CA 1
ATOM 1156 C C . ASN A 1 137 ? -29.845 -4.646 38.794 1.00 79.19 137 ASN A C 1
ATOM 1158 O O . ASN A 1 137 ? -30.445 -5.387 39.569 1.00 79.19 137 ASN A O 1
ATOM 1162 N N . PHE A 1 138 ? -28.982 -3.722 39.226 1.00 80.12 138 PHE A N 1
ATOM 1163 C CA . PHE A 1 138 ? -28.712 -3.496 40.646 1.00 80.12 138 PHE A CA 1
ATOM 1164 C C . PHE A 1 138 ? -29.924 -2.909 41.384 1.00 80.12 138 PHE A C 1
ATOM 1166 O O . PHE A 1 138 ? -30.143 -3.228 42.549 1.00 80.12 138 PHE A O 1
ATOM 1173 N N . ILE A 1 139 ? -30.728 -2.081 40.710 1.00 78.38 139 ILE A N 1
ATOM 1174 C CA . ILE A 1 139 ? -31.963 -1.508 41.266 1.00 78.38 139 ILE A CA 1
ATOM 1175 C C . ILE A 1 139 ? -33.064 -2.570 41.382 1.00 78.38 139 ILE A C 1
ATOM 1177 O O . ILE A 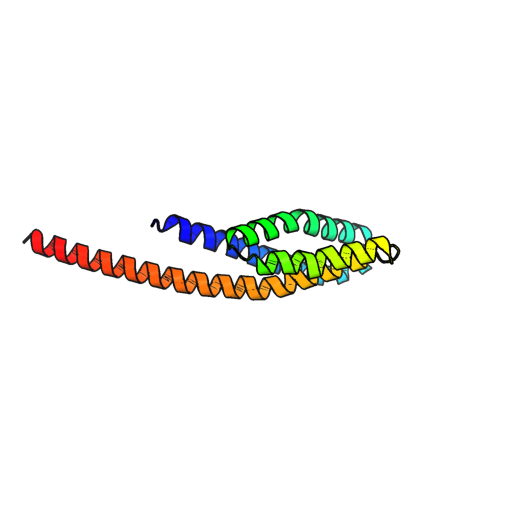1 139 ? -33.782 -2.570 42.371 1.00 78.38 139 ILE A O 1
ATOM 1181 N N . VAL A 1 140 ? -33.187 -3.486 40.416 1.00 73.75 140 VAL A N 1
ATOM 1182 C CA . VAL A 1 140 ? -34.224 -4.542 40.420 1.00 73.75 140 VAL A CA 1
ATOM 1183 C C . VAL A 1 140 ? -33.977 -5.624 41.485 1.00 73.75 140 VAL A C 1
ATOM 1185 O O . VAL A 1 140 ? -34.912 -6.295 41.908 1.00 73.75 140 VAL A O 1
ATOM 1188 N N . LEU A 1 141 ? -32.729 -5.808 41.927 1.00 67.62 141 LEU A N 1
ATOM 1189 C CA . LEU A 1 141 ? -32.350 -6.797 42.947 1.00 67.62 141 LEU A CA 1
ATOM 1190 C C . LEU A 1 141 ? -32.502 -6.302 44.400 1.00 67.62 141 LEU A C 1
ATOM 1192 O O . LEU A 1 141 ? -32.260 -7.085 45.321 1.00 67.62 141 LEU A O 1
ATOM 1196 N N . ARG A 1 142 ? -32.863 -5.032 44.612 1.00 55.19 142 ARG A N 1
ATOM 1197 C CA . ARG A 1 142 ? -33.102 -4.424 45.930 1.00 55.19 142 ARG A CA 1
ATOM 1198 C C . ARG A 1 142 ? -34.597 -4.256 46.177 1.00 55.19 142 ARG A C 1
ATOM 1200 O O . ARG A 1 142 ? -34.995 -4.480 47.340 1.00 55.19 142 ARG A O 1
#

Foldseek 3Di:
DDLVVLVVLLVLLVVLLVLLVVLLVCVVCVVVCVVVVVVSVCVLVVSCVVCVVSNVVNCVVVVVVVLVVVCCVQQVVVLVVCVPPPVVPNVCSSVSVNVSSNVVSVVSVVVSVVSVVVSVVVVVVVVVVVVVVVVVVVVVVD